Protein AF-A0AAV1DE60-F1 (afdb_monomer)

Structure (mmCIF, N/CA/C/O backbone):
data_AF-A0AAV1DE60-F1
#
_entry.id   AF-A0AAV1DE60-F1
#
loop_
_atom_site.group_PDB
_atom_site.id
_atom_site.type_symbol
_atom_site.label_atom_id
_atom_site.label_alt_id
_atom_site.label_comp_id
_atom_site.label_asym_id
_atom_site.label_entity_id
_atom_site.label_seq_id
_atom_site.pdbx_PDB_ins_code
_atom_site.Cartn_x
_atom_site.Cartn_y
_atom_site.Cartn_z
_atom_site.occupancy
_atom_site.B_iso_or_equiv
_atom_site.auth_seq_id
_atom_site.auth_comp_id
_atom_site.auth_asym_id
_atom_site.auth_atom_id
_atom_site.pdbx_PDB_model_num
ATOM 1 N N . MET A 1 1 ? 0.925 -12.910 12.256 1.00 42.69 1 MET A N 1
ATOM 2 C CA . MET A 1 1 ? 1.950 -12.350 11.363 1.00 42.69 1 MET A CA 1
ATOM 3 C C . MET A 1 1 ? 1.183 -11.595 10.326 1.00 42.69 1 MET A C 1
ATOM 5 O O . MET A 1 1 ? 0.439 -12.189 9.550 1.00 42.69 1 MET A O 1
ATOM 9 N N . ASP A 1 2 ? 1.239 -10.296 10.500 1.00 52.72 2 ASP A N 1
ATOM 10 C CA . ASP A 1 2 ? 0.285 -9.355 9.957 1.00 52.72 2 ASP A CA 1
ATOM 11 C C . ASP A 1 2 ? 0.888 -8.815 8.674 1.00 52.72 2 ASP A C 1
ATOM 13 O O . ASP A 1 2 ? 2.090 -8.580 8.635 1.00 52.72 2 ASP A O 1
ATOM 17 N N . LEU A 1 3 ? 0.116 -8.736 7.594 1.00 61.50 3 LEU A N 1
ATOM 18 C CA . LEU A 1 3 ? 0.675 -8.519 6.260 1.00 61.50 3 LEU A CA 1
ATOM 19 C C . LEU A 1 3 ? 0.051 -7.271 5.651 1.00 61.50 3 LEU A C 1
ATOM 21 O O . LEU A 1 3 ? -1.040 -7.299 5.088 1.00 61.50 3 LEU A O 1
ATOM 25 N N . PHE A 1 4 ? 0.773 -6.171 5.750 1.00 63.75 4 PHE A N 1
ATOM 26 C CA . PHE A 1 4 ? 0.460 -4.915 5.087 1.00 63.75 4 PHE A CA 1
ATOM 27 C C . PHE A 1 4 ? 0.925 -4.994 3.628 1.00 63.75 4 PHE A C 1
ATOM 29 O O . PHE A 1 4 ? 2.042 -5.451 3.397 1.00 63.75 4 PHE A O 1
ATOM 36 N N . SER A 1 5 ? 0.103 -4.602 2.645 1.00 64.31 5 SER A N 1
ATOM 37 C CA . SER A 1 5 ? 0.526 -4.581 1.231 1.00 64.31 5 SER A CA 1
ATOM 38 C C . SER A 1 5 ? 0.800 -3.147 0.779 1.00 64.31 5 SER A C 1
ATOM 40 O O . SER A 1 5 ? 0.046 -2.230 1.087 1.00 64.31 5 SER A O 1
ATOM 42 N N . PHE A 1 6 ? 1.893 -2.971 0.049 1.00 68.38 6 PHE A N 1
ATOM 43 C CA . PHE A 1 6 ? 2.500 -1.674 -0.254 1.00 68.38 6 PHE A CA 1
ATOM 44 C C . PHE A 1 6 ? 2.565 -1.453 -1.762 1.00 68.38 6 PHE A C 1
ATOM 46 O O . PHE A 1 6 ? 2.776 -2.431 -2.481 1.00 68.38 6 PHE A O 1
ATOM 53 N N . ALA A 1 7 ? 2.432 -0.206 -2.241 1.00 68.69 7 ALA A N 1
ATOM 54 C CA . ALA A 1 7 ? 2.676 0.155 -3.642 1.00 68.69 7 ALA A CA 1
ATOM 55 C C . ALA A 1 7 ? 3.600 1.334 -3.953 1.00 68.69 7 ALA A C 1
ATOM 57 O O . ALA A 1 7 ? 3.549 2.391 -3.333 1.00 68.69 7 ALA A O 1
ATOM 58 N N . CYS A 1 8 ? 4.334 1.199 -5.050 1.00 75.56 8 CYS A N 1
ATOM 59 C CA . CYS A 1 8 ? 4.910 2.357 -5.721 1.00 75.56 8 CYS A CA 1
ATOM 60 C C . CYS A 1 8 ? 3.849 3.120 -6.530 1.00 75.56 8 CYS A C 1
ATOM 62 O O . CYS A 1 8 ? 2.801 2.568 -6.885 1.00 75.56 8 CYS A O 1
ATOM 64 N N . CYS A 1 9 ? 4.142 4.387 -6.815 1.00 77.06 9 CYS A N 1
ATOM 65 C CA . CYS A 1 9 ? 3.328 5.222 -7.691 1.00 77.06 9 CYS A CA 1
ATOM 66 C C . CYS A 1 9 ? 3.822 5.076 -9.134 1.00 77.06 9 CYS A C 1
ATOM 68 O O . CYS A 1 9 ? 5.010 5.225 -9.402 1.00 77.06 9 CYS A O 1
ATOM 70 N N . ASP A 1 10 ? 2.941 4.753 -10.069 1.00 79.19 10 ASP A N 1
ATOM 71 C CA . ASP A 1 10 ? 3.207 4.863 -11.500 1.00 79.19 10 ASP A CA 1
ATOM 72 C C . ASP A 1 10 ? 2.701 6.234 -11.950 1.00 79.19 10 ASP A C 1
ATOM 74 O O . ASP A 1 10 ? 1.498 6.429 -12.111 1.00 79.19 10 ASP A O 1
ATOM 78 N N . ASN A 1 11 ? 3.620 7.194 -12.073 1.00 76.31 11 ASN A N 1
ATOM 79 C CA . ASN A 1 11 ? 3.277 8.585 -12.374 1.00 76.31 11 ASN A CA 1
ATOM 80 C C . ASN A 1 11 ? 2.708 8.756 -13.787 1.00 76.31 11 ASN A C 1
ATOM 82 O O . ASN A 1 11 ? 1.896 9.649 -13.996 1.00 76.31 11 ASN A O 1
ATOM 86 N N . ASP A 1 12 ? 3.094 7.901 -14.736 1.00 79.00 12 ASP A N 1
ATOM 87 C CA . ASP A 1 12 ? 2.608 7.981 -16.117 1.00 79.00 12 ASP A CA 1
ATOM 88 C C . ASP A 1 12 ? 1.153 7.523 -16.232 1.00 79.00 12 ASP A C 1
ATOM 90 O O . ASP A 1 12 ? 0.399 8.011 -17.074 1.00 79.00 12 ASP A O 1
ATOM 94 N N . LYS A 1 13 ? 0.760 6.556 -15.396 1.00 79.06 13 LYS A N 1
ATOM 95 C CA . LYS A 1 13 ? -0.596 5.989 -15.384 1.00 79.06 13 LYS A CA 1
ATOM 96 C C . LYS A 1 13 ? -1.469 6.515 -14.251 1.00 79.06 13 LYS A C 1
ATOM 98 O O . LYS A 1 13 ? -2.647 6.174 -14.215 1.00 79.06 13 LYS A O 1
ATOM 103 N N . GLU A 1 14 ? -0.900 7.302 -13.342 1.00 82.94 14 GLU A N 1
ATOM 104 C CA . GLU A 1 14 ? -1.538 7.770 -12.107 1.00 82.94 14 GLU A CA 1
ATOM 105 C C . GLU A 1 14 ? -2.107 6.604 -11.269 1.00 82.94 14 GLU A C 1
ATOM 107 O O . GLU A 1 14 ? -3.233 6.635 -10.773 1.00 82.94 14 GLU A O 1
ATOM 112 N N . GLU A 1 15 ? -1.326 5.527 -11.132 1.00 85.31 15 GLU A N 1
ATOM 113 C CA . GLU A 1 15 ? -1.754 4.271 -10.501 1.00 85.31 15 GLU A CA 1
ATOM 114 C C . GLU A 1 15 ? -0.863 3.861 -9.323 1.00 85.31 15 GLU A C 1
ATOM 116 O O . GLU A 1 15 ? 0.356 4.006 -9.359 1.00 85.31 15 GLU A O 1
ATOM 121 N N . PHE A 1 16 ? -1.449 3.219 -8.307 1.00 83.12 16 PHE A N 1
ATOM 122 C CA . PHE A 1 16 ? -0.689 2.594 -7.218 1.00 83.12 16 PHE A CA 1
ATOM 123 C C . PHE A 1 16 ? -0.510 1.095 -7.470 1.00 83.12 16 PHE A C 1
ATOM 125 O O . PHE A 1 16 ? -1.478 0.331 -7.470 1.00 83.12 16 PHE A O 1
ATOM 132 N N . GLN A 1 17 ? 0.736 0.652 -7.655 1.00 82.19 17 GLN A N 1
ATOM 133 C CA . GLN A 1 17 ? 1.100 -0.728 -7.997 1.00 82.19 17 GLN A CA 1
ATOM 134 C C . GLN A 1 17 ? 1.740 -1.506 -6.844 1.00 82.19 17 GLN A C 1
ATOM 136 O O . GLN A 1 17 ? 2.822 -1.165 -6.369 1.00 82.19 17 GLN A O 1
ATOM 141 N N . THR A 1 18 ? 1.108 -2.603 -6.420 1.00 81.00 18 THR A N 1
ATOM 142 C CA . THR A 1 18 ? 1.627 -3.454 -5.335 1.00 81.00 18 THR A CA 1
ATOM 143 C C . THR A 1 18 ? 3.042 -3.993 -5.592 1.00 81.00 18 THR A C 1
ATOM 145 O O . THR A 1 18 ? 3.306 -4.552 -6.660 1.00 81.00 18 THR A O 1
ATOM 148 N N . ILE A 1 19 ? 3.922 -3.907 -4.585 1.00 78.44 19 ILE A N 1
ATOM 149 C CA . ILE A 1 19 ? 5.340 -4.309 -4.666 1.00 78.44 19 ILE A CA 1
ATOM 150 C C . ILE A 1 19 ? 5.785 -5.334 -3.613 1.00 78.44 19 ILE A C 1
ATOM 152 O O . ILE A 1 19 ? 6.531 -6.261 -3.932 1.00 78.44 19 ILE A O 1
ATOM 156 N N . CYS A 1 20 ? 5.376 -5.181 -2.354 1.00 77.88 20 CYS A N 1
ATOM 157 C CA . CYS A 1 20 ? 5.750 -6.113 -1.293 1.00 77.88 20 CYS A CA 1
ATOM 158 C C . CYS A 1 20 ? 4.714 -6.147 -0.173 1.00 77.88 20 CYS A C 1
ATOM 160 O O . CYS A 1 20 ? 3.834 -5.285 -0.076 1.00 77.88 20 CYS A O 1
ATOM 162 N N . LYS A 1 21 ? 4.834 -7.178 0.667 1.00 77.25 21 LYS A N 1
ATOM 163 C CA . LYS A 1 21 ? 4.119 -7.289 1.935 1.00 77.25 21 LYS A CA 1
ATOM 164 C C . LYS A 1 21 ? 5.088 -7.054 3.092 1.00 77.25 21 LYS A C 1
ATOM 166 O O . LYS A 1 21 ? 6.196 -7.582 3.060 1.00 77.25 21 LYS A O 1
ATOM 171 N N . ILE A 1 22 ? 4.666 -6.306 4.108 1.00 75.94 22 ILE A N 1
ATOM 172 C CA . ILE A 1 22 ? 5.446 -6.069 5.333 1.00 75.94 22 ILE A CA 1
ATOM 173 C C . ILE A 1 22 ? 4.686 -6.646 6.508 1.00 75.94 22 ILE A C 1
ATOM 175 O O . ILE A 1 22 ? 3.497 -6.386 6.670 1.00 75.94 22 ILE A O 1
ATOM 179 N N . GLY A 1 23 ? 5.395 -7.403 7.334 1.00 73.81 23 GLY A N 1
ATOM 180 C CA . GLY A 1 23 ? 4.899 -7.866 8.628 1.00 73.81 23 GLY A CA 1
ATOM 181 C C . GLY A 1 23 ? 5.923 -7.743 9.744 1.00 73.81 23 GLY A C 1
ATOM 182 O O . GLY A 1 23 ? 5.785 -8.389 10.778 1.00 73.81 23 GLY A O 1
ATOM 183 N N . THR A 1 24 ? 6.978 -6.964 9.515 1.00 76.38 24 THR A N 1
ATOM 184 C CA . THR A 1 24 ? 8.123 -6.796 10.411 1.00 76.38 24 THR A CA 1
ATOM 185 C C . THR A 1 24 ? 8.542 -5.325 10.457 1.00 76.38 24 THR A C 1
ATOM 187 O O . THR A 1 24 ? 8.230 -4.544 9.556 1.00 76.38 24 THR A O 1
ATOM 190 N N . GLY A 1 25 ? 9.251 -4.935 11.518 1.00 79.75 25 GLY A N 1
ATOM 191 C CA . GLY A 1 25 ? 9.697 -3.550 11.726 1.00 79.75 25 GLY A CA 1
ATOM 192 C C . GLY A 1 25 ? 8.720 -2.676 12.516 1.00 79.75 25 GLY A C 1
ATOM 193 O O . GLY A 1 25 ? 9.016 -1.514 12.760 1.00 79.75 25 GLY A O 1
ATOM 194 N N . PHE A 1 26 ? 7.589 -3.225 12.965 1.00 82.38 26 PHE A N 1
ATOM 195 C CA . PHE A 1 26 ? 6.642 -2.507 13.816 1.00 82.38 26 PHE A CA 1
ATOM 196 C C . PHE A 1 26 ? 6.844 -2.850 15.294 1.00 82.38 26 PHE A C 1
ATOM 198 O O . PHE A 1 26 ? 6.976 -4.020 15.652 1.00 82.38 26 PHE A O 1
ATOM 205 N N . THR A 1 27 ? 6.830 -1.832 16.151 1.00 83.81 27 THR A N 1
ATOM 206 C CA . THR A 1 27 ? 6.699 -1.998 17.605 1.00 83.81 27 THR A CA 1
ATOM 207 C C . THR A 1 27 ? 5.221 -1.957 17.995 1.00 83.81 27 THR A C 1
ATOM 209 O O . THR A 1 27 ? 4.414 -1.376 17.273 1.00 83.81 27 THR A O 1
ATOM 212 N N . ASP A 1 28 ? 4.849 -2.511 19.152 1.00 80.94 28 ASP A N 1
ATOM 213 C CA . ASP A 1 28 ? 3.451 -2.493 19.622 1.00 80.94 28 ASP A CA 1
ATOM 214 C C . ASP A 1 28 ? 2.870 -1.071 19.731 1.00 80.94 28 ASP A C 1
ATOM 216 O O . ASP A 1 28 ? 1.683 -0.855 19.483 1.00 80.94 28 ASP A O 1
ATOM 220 N N . VAL A 1 29 ? 3.714 -0.090 20.073 1.00 85.12 29 VAL A N 1
ATOM 221 C CA . VAL A 1 29 ? 3.331 1.328 20.146 1.00 85.12 29 VAL A CA 1
ATOM 222 C C . VAL A 1 29 ? 2.986 1.857 18.756 1.00 85.12 29 VAL A C 1
ATOM 224 O O . VAL A 1 29 ? 1.878 2.349 18.554 1.00 85.12 29 VAL A O 1
ATOM 227 N N . VAL A 1 30 ? 3.885 1.663 17.788 1.00 83.50 30 VAL A N 1
ATOM 228 C CA . VAL A 1 30 ? 3.677 2.080 16.394 1.00 83.50 30 VAL A CA 1
ATOM 229 C C . VAL A 1 30 ? 2.449 1.390 15.805 1.00 83.50 30 VAL A C 1
ATOM 231 O O . VAL A 1 30 ? 1.623 2.032 15.170 1.00 83.50 30 VAL A O 1
ATOM 234 N N . LEU A 1 31 ? 2.271 0.092 16.055 1.00 80.56 31 LEU A N 1
ATOM 235 C CA . LEU A 1 31 ? 1.095 -0.644 15.593 1.00 80.56 31 LEU A CA 1
ATOM 236 C C . LEU A 1 31 ? -0.214 -0.028 16.084 1.00 80.56 31 LEU A C 1
ATOM 238 O O . LEU A 1 31 ? -1.179 0.065 15.324 1.00 80.56 31 LEU A O 1
ATOM 242 N N . LYS A 1 32 ? -0.249 0.408 17.344 1.00 80.56 32 LYS A N 1
ATOM 243 C CA . LYS A 1 32 ? -1.419 1.060 17.929 1.00 80.56 32 LYS A CA 1
ATOM 244 C C . LYS A 1 32 ? -1.678 2.435 17.311 1.00 80.56 32 LYS A C 1
ATOM 246 O O . LYS A 1 32 ? -2.834 2.769 17.064 1.00 80.56 32 LYS A O 1
ATOM 251 N N . GLU A 1 33 ? -0.634 3.216 17.054 1.00 84.62 33 GLU A N 1
ATOM 252 C CA . GLU A 1 33 ? -0.738 4.528 16.400 1.00 84.62 33 GLU A CA 1
ATOM 253 C C . GLU A 1 33 ? -1.245 4.398 14.961 1.00 84.62 33 GLU A C 1
ATOM 255 O O . GLU A 1 33 ? -2.244 5.022 14.603 1.00 84.62 33 GLU A O 1
ATOM 260 N N . LEU A 1 34 ? -0.638 3.501 14.178 1.00 81.31 34 LEU A N 1
ATOM 261 C CA . LEU A 1 34 ? -1.060 3.199 12.809 1.00 81.31 34 LEU A CA 1
ATOM 262 C C . LEU A 1 34 ? -2.510 2.715 12.771 1.00 81.31 34 LEU A C 1
ATOM 264 O O . LEU A 1 34 ? -3.297 3.173 11.951 1.00 81.31 34 LEU A O 1
ATOM 268 N N . TYR A 1 35 ? -2.903 1.838 13.697 1.00 78.88 35 TYR A N 1
ATOM 269 C CA . TYR A 1 35 ? -4.293 1.404 13.825 1.00 78.88 35 TYR A CA 1
ATOM 270 C C . TYR A 1 35 ? -5.251 2.585 14.052 1.00 78.88 35 TYR A C 1
ATOM 272 O O . TYR A 1 35 ? -6.303 2.671 13.417 1.00 78.88 35 TYR A O 1
ATOM 280 N N . LEU A 1 36 ? -4.902 3.504 14.958 1.00 82.94 36 LEU A N 1
ATOM 281 C CA . LEU A 1 36 ? -5.736 4.664 15.272 1.00 82.94 36 LEU A CA 1
ATOM 282 C C . LEU A 1 36 ? -5.843 5.649 14.107 1.00 82.94 36 LEU A C 1
ATOM 284 O O . LEU A 1 36 ? -6.910 6.246 13.951 1.00 82.94 36 LEU A O 1
ATOM 288 N N . SER A 1 37 ? -4.780 5.796 13.317 1.00 83.12 37 SER A N 1
ATOM 289 C CA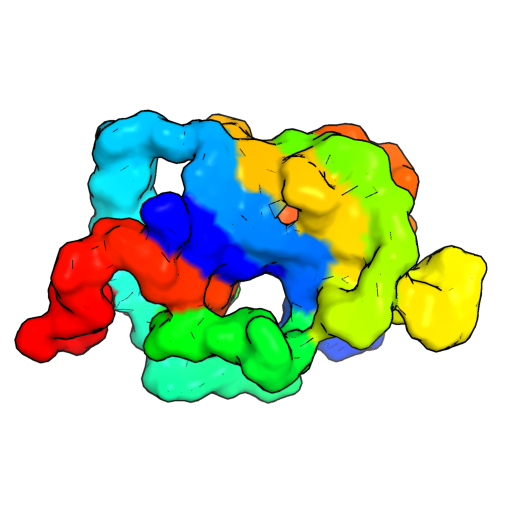 . SER A 1 37 ? -4.772 6.643 12.125 1.00 83.12 37 SER A CA 1
ATOM 290 C C . SER A 1 37 ? -5.592 6.020 10.991 1.00 83.12 37 SER A C 1
ATOM 292 O O . SER A 1 37 ? -6.521 6.633 10.465 1.00 83.12 37 SER A O 1
ATOM 294 N N . LEU A 1 38 ? -5.346 4.742 10.693 1.00 80.62 38 LEU A N 1
ATOM 295 C CA . LEU A 1 38 ? -5.922 4.050 9.542 1.00 80.62 38 LEU A CA 1
ATOM 296 C C . LEU A 1 38 ? -7.403 3.696 9.699 1.00 80.62 38 LEU A C 1
ATOM 298 O O . LEU A 1 38 ? -8.116 3.625 8.700 1.00 80.62 38 LEU A O 1
ATOM 302 N N . LYS A 1 39 ? -7.909 3.485 10.924 1.00 82.50 39 LYS A N 1
ATOM 303 C CA . LYS A 1 39 ? -9.322 3.100 11.138 1.00 82.50 39 LYS A CA 1
ATOM 304 C C . LYS A 1 39 ? -10.324 4.091 10.526 1.00 82.50 39 LYS A C 1
ATOM 306 O O . LYS A 1 39 ? -11.413 3.689 10.138 1.00 82.50 39 LYS A O 1
ATOM 311 N N . SER A 1 40 ? -9.977 5.380 10.451 1.00 84.00 40 SER A N 1
ATOM 312 C CA . SER A 1 40 ? -10.844 6.422 9.878 1.00 84.00 40 SER A CA 1
ATOM 313 C C . SER A 1 40 ? -10.745 6.515 8.354 1.00 84.00 40 SER A C 1
ATOM 315 O O . SER A 1 40 ? -11.589 7.152 7.733 1.00 84.00 40 SER A O 1
ATOM 317 N N . GLN A 1 41 ? -9.743 5.864 7.760 1.00 85.12 41 GLN A N 1
ATOM 318 C CA . GLN A 1 41 ? -9.453 5.884 6.327 1.00 85.12 41 GLN A CA 1
ATOM 319 C C . GLN A 1 41 ? -9.994 4.650 5.600 1.00 85.12 41 GLN A C 1
ATOM 321 O O . GLN A 1 41 ? -9.741 4.482 4.412 1.00 85.12 41 GLN A O 1
ATOM 326 N N . VAL A 1 42 ? -10.710 3.760 6.293 1.00 85.25 42 VAL A N 1
ATOM 327 C CA . VAL A 1 42 ? -11.237 2.525 5.707 1.00 85.25 42 VAL A CA 1
ATOM 328 C C . VAL A 1 42 ? -12.270 2.836 4.625 1.00 85.25 42 VAL A C 1
ATOM 330 O O . VAL A 1 42 ? -13.243 3.552 4.862 1.00 85.25 42 VAL A O 1
ATOM 333 N N . ILE A 1 43 ? -12.104 2.216 3.458 1.00 86.62 43 ILE A N 1
ATOM 334 C CA . ILE A 1 43 ? -13.045 2.300 2.338 1.00 86.62 43 ILE A CA 1
ATOM 335 C C . ILE A 1 43 ? -13.658 0.927 2.030 1.00 86.62 43 ILE A C 1
ATOM 337 O O . ILE A 1 43 ? -13.017 -0.111 2.218 1.00 86.62 43 ILE A O 1
ATOM 341 N N . PRO A 1 44 ? -14.914 0.879 1.549 1.00 84.12 44 PRO A N 1
ATOM 342 C CA . PRO A 1 44 ? -15.613 -0.385 1.321 1.00 84.12 44 PRO A CA 1
ATOM 343 C C . PRO A 1 44 ? -15.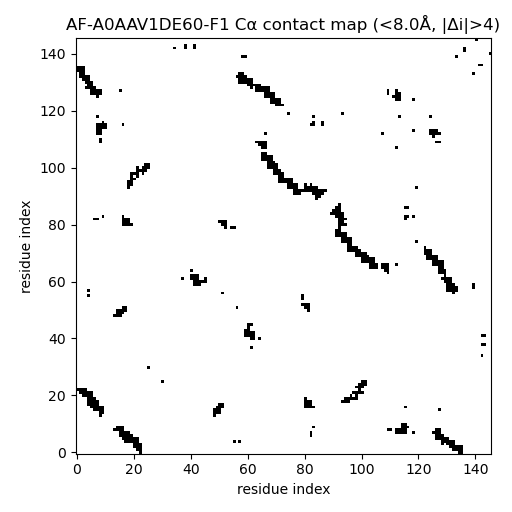108 -1.146 0.089 1.00 84.12 44 PRO A C 1
ATOM 345 O O . PRO A 1 44 ? -15.292 -2.361 0.003 1.00 84.12 44 PRO A O 1
ATOM 348 N N . GLN A 1 45 ? -14.513 -0.446 -0.879 1.00 86.25 45 GLN A N 1
ATOM 349 C CA . GLN A 1 45 ? -14.068 -1.005 -2.154 1.00 86.25 45 GLN A CA 1
ATOM 350 C C . GLN A 1 45 ? -12.759 -0.347 -2.607 1.00 86.25 45 GLN A C 1
ATOM 352 O O . GLN A 1 45 ? -12.540 0.824 -2.291 1.00 86.25 45 GLN A O 1
ATOM 357 N N . PRO A 1 46 ? -11.907 -1.068 -3.360 1.00 87.06 46 PRO A N 1
ATOM 358 C CA . PRO A 1 46 ? -10.704 -0.491 -3.945 1.00 87.06 46 PRO A CA 1
ATOM 359 C C . PRO A 1 46 ? -11.032 0.676 -4.871 1.00 87.06 46 PRO A C 1
ATOM 361 O O . PRO A 1 46 ? -12.021 0.645 -5.606 1.00 87.06 46 PRO A O 1
ATOM 364 N N . LYS A 1 47 ? -10.141 1.664 -4.909 1.00 87.88 47 LYS A N 1
ATOM 365 C CA . LYS A 1 47 ? -10.172 2.708 -5.931 1.00 87.88 47 LYS A CA 1
ATOM 366 C C . LYS A 1 47 ? -9.788 2.135 -7.294 1.00 87.88 47 LYS A C 1
ATOM 368 O O . LYS A 1 47 ? -9.005 1.191 -7.389 1.00 87.88 47 LYS A O 1
ATOM 373 N N . SER A 1 48 ? -10.309 2.736 -8.361 1.00 88.75 48 SER A N 1
ATOM 374 C CA . SER A 1 48 ? -10.069 2.297 -9.744 1.00 88.75 48 SER A CA 1
ATOM 375 C C . SER A 1 48 ? -8.603 2.385 -10.172 1.00 88.75 48 SER A C 1
ATOM 377 O O . SER A 1 48 ? -8.201 1.660 -11.077 1.00 88.75 48 SER A O 1
ATOM 379 N N . TYR A 1 49 ? -7.807 3.235 -9.524 1.00 86.19 49 TYR A N 1
ATOM 380 C CA . TYR A 1 49 ? -6.374 3.422 -9.769 1.00 86.19 49 TYR A CA 1
ATOM 381 C C . TYR A 1 49 ? -5.481 2.520 -8.896 1.00 86.19 49 TYR A C 1
ATOM 383 O O . TYR A 1 49 ? -4.257 2.631 -8.914 1.00 86.19 49 TYR A O 1
ATOM 391 N N . TYR A 1 50 ? -6.063 1.583 -8.140 1.00 85.81 50 TYR A N 1
ATOM 392 C CA . TYR A 1 50 ? -5.303 0.542 -7.449 1.00 85.81 50 TYR A CA 1
ATOM 393 C C . TYR A 1 50 ? -5.006 -0.624 -8.388 1.00 85.81 50 TYR A C 1
ATOM 395 O O . TYR A 1 50 ? -5.889 -1.161 -9.062 1.00 85.81 50 TYR A O 1
ATOM 403 N N . ARG A 1 51 ? -3.743 -1.048 -8.424 1.00 85.31 51 ARG A N 1
ATOM 404 C CA . ARG A 1 51 ? -3.268 -2.180 -9.220 1.00 85.31 51 ARG A CA 1
ATOM 405 C C . ARG A 1 51 ? -2.720 -3.247 -8.294 1.00 85.31 51 ARG A C 1
ATOM 407 O O . ARG A 1 51 ? -1.583 -3.171 -7.827 1.00 85.31 51 ARG A O 1
ATOM 414 N N . TYR A 1 52 ? -3.523 -4.277 -8.078 1.00 81.19 52 TYR A N 1
ATOM 415 C CA . TYR A 1 52 ? -3.200 -5.433 -7.251 1.00 81.19 52 TYR A CA 1
ATOM 416 C C . TYR A 1 52 ? -3.540 -6.725 -8.003 1.00 81.19 52 TYR A C 1
ATOM 418 O O . TYR A 1 52 ? -4.352 -6.729 -8.925 1.00 81.19 52 TYR A O 1
ATOM 426 N N . SER A 1 53 ? -2.904 -7.830 -7.620 1.00 78.69 53 SER A N 1
ATOM 427 C CA . SER A 1 53 ? -3.301 -9.163 -8.085 1.00 78.69 53 SER A CA 1
ATOM 428 C C . SER A 1 53 ? -4.412 -9.712 -7.195 1.00 78.69 53 SER A C 1
ATOM 430 O O . SER A 1 53 ? -4.336 -9.553 -5.979 1.00 78.69 53 SER A O 1
ATOM 432 N N . GLU A 1 54 ? -5.384 -10.434 -7.760 1.00 78.50 54 GLU A N 1
ATOM 433 C CA . GLU A 1 54 ? -6.420 -11.136 -6.980 1.00 78.50 54 GLU A CA 1
ATOM 434 C C . GLU A 1 54 ? -5.821 -12.069 -5.910 1.00 78.50 54 GLU A C 1
ATOM 436 O O . GLU A 1 54 ? -6.356 -12.183 -4.811 1.00 78.50 54 GLU A O 1
ATOM 441 N N . ASN A 1 55 ? -4.641 -12.648 -6.164 1.00 75.12 55 ASN A N 1
ATOM 442 C CA . ASN A 1 55 ? -3.910 -13.473 -5.189 1.00 75.12 55 ASN A CA 1
ATOM 443 C C . ASN A 1 55 ? -3.365 -12.675 -3.985 1.00 75.12 55 ASN A C 1
ATOM 445 O O . ASN A 1 55 ? -2.922 -13.252 -2.991 1.00 75.12 55 ASN A O 1
ATOM 449 N N . LEU A 1 56 ? -3.337 -11.346 -4.085 1.00 72.50 56 LEU A N 1
ATOM 450 C CA . LEU A 1 56 ? -2.878 -10.408 -3.060 1.00 72.50 56 LEU A CA 1
ATOM 451 C C . LEU A 1 56 ? -4.009 -9.501 -2.561 1.00 72.50 56 LEU A C 1
ATOM 453 O O . LEU A 1 56 ? -3.729 -8.515 -1.881 1.00 72.50 56 LEU A O 1
ATOM 457 N N . LYS A 1 57 ? -5.264 -9.823 -2.888 1.00 78.81 57 LYS A N 1
ATOM 458 C CA . LYS A 1 57 ? -6.430 -9.043 -2.484 1.00 78.81 57 LYS A CA 1
ATOM 459 C C . LYS A 1 57 ? -6.496 -8.919 -0.952 1.00 78.81 57 LYS A C 1
ATOM 461 O O . LYS A 1 57 ? -6.548 -9.948 -0.277 1.00 78.81 57 LYS A O 1
ATOM 466 N N . PRO A 1 58 ? -6.475 -7.698 -0.394 1.00 77.75 58 PRO A N 1
ATOM 467 C CA . PRO A 1 58 ? -6.627 -7.489 1.039 1.00 77.75 58 PRO A CA 1
ATOM 468 C C . PRO A 1 58 ? -8.080 -7.653 1.491 1.00 77.75 58 PRO A C 1
ATOM 470 O O . PRO A 1 58 ? -9.028 -7.572 0.706 1.00 77.75 58 PRO A O 1
ATOM 473 N N . ASP A 1 59 ? -8.250 -7.796 2.801 1.00 77.44 59 ASP A N 1
ATOM 474 C CA . ASP A 1 59 ? -9.558 -7.879 3.450 1.00 77.44 59 ASP A CA 1
ATOM 475 C C . ASP A 1 59 ? -10.173 -6.511 3.740 1.00 77.44 59 ASP A C 1
ATOM 477 O O . ASP A 1 59 ? -11.396 -6.413 3.912 1.00 77.44 59 ASP A O 1
ATOM 481 N N . VAL A 1 60 ? -9.319 -5.489 3.849 1.00 81.44 60 VAL A N 1
ATOM 482 C CA . VAL A 1 60 ? -9.658 -4.100 4.164 1.00 81.44 60 VAL A CA 1
ATOM 483 C C . VAL A 1 60 ? -8.871 -3.171 3.241 1.00 81.44 60 VAL A C 1
ATOM 485 O O . VAL A 1 60 ? -7.668 -3.355 3.027 1.00 81.44 60 VAL A O 1
ATOM 488 N N . TRP A 1 61 ? -9.570 -2.173 2.711 1.00 84.19 61 TRP A N 1
ATOM 489 C CA . TRP A 1 61 ? -9.035 -1.132 1.839 1.00 84.19 61 TRP A CA 1
ATOM 490 C C . TRP A 1 61 ? -8.991 0.187 2.601 1.00 84.19 61 TRP A C 1
ATOM 492 O O . TRP A 1 61 ? -9.856 0.428 3.443 1.00 84.19 61 TRP A O 1
ATOM 502 N N . PHE A 1 62 ? -8.026 1.043 2.280 1.00 85.31 62 PHE A N 1
ATOM 503 C CA . PHE A 1 62 ? -7.907 2.379 2.864 1.00 85.31 62 PHE A CA 1
ATOM 504 C C . PHE A 1 62 ? -7.804 3.417 1.759 1.00 85.31 62 PHE A C 1
ATOM 506 O O . PHE A 1 62 ? -7.350 3.092 0.663 1.00 85.31 62 PHE A O 1
ATOM 513 N N . GLU A 1 63 ? -8.195 4.654 2.052 1.00 86.50 63 GLU A N 1
ATOM 514 C CA . GLU A 1 63 ? -7.756 5.793 1.253 1.00 86.50 63 GLU A CA 1
ATOM 515 C C . GLU A 1 63 ? -6.220 5.871 1.261 1.00 86.50 63 GLU A C 1
ATOM 517 O O . GLU A 1 63 ? -5.588 5.575 2.282 1.00 86.50 63 GLU A O 1
ATOM 522 N N . PRO A 1 64 ? -5.591 6.270 0.143 1.00 84.50 64 PRO A N 1
ATOM 523 C CA . PRO A 1 64 ? -4.155 6.451 0.098 1.00 84.50 64 PRO A CA 1
ATOM 524 C C . PRO A 1 64 ? -3.854 7.794 0.764 1.00 84.50 64 PRO A C 1
ATOM 526 O O . PRO A 1 64 ? -3.873 8.816 0.095 1.00 84.50 64 PRO A O 1
ATOM 529 N N . THR A 1 65 ? -3.654 7.823 2.080 1.00 84.06 65 THR A N 1
ATOM 530 C CA . THR A 1 65 ? -3.400 9.078 2.817 1.00 84.06 65 THR A CA 1
ATOM 531 C C . THR A 1 65 ? -2.013 9.155 3.426 1.00 84.06 65 THR A C 1
ATOM 533 O O . THR A 1 65 ? -1.535 10.247 3.715 1.00 84.06 65 THR A O 1
ATOM 536 N N . GLU A 1 66 ? -1.359 8.013 3.622 1.00 84.88 66 GLU A N 1
ATOM 537 C CA . GLU A 1 66 ? -0.073 7.930 4.305 1.00 84.88 66 GLU A CA 1
ATOM 538 C C . GLU A 1 66 ? 1.015 7.352 3.401 1.00 84.88 66 GLU A C 1
ATOM 540 O O . GLU A 1 66 ? 0.802 6.382 2.665 1.00 84.88 66 GLU A O 1
ATOM 545 N N . VAL A 1 67 ? 2.216 7.922 3.522 1.00 87.75 67 VAL A N 1
ATOM 546 C CA . VAL A 1 67 ? 3.442 7.404 2.913 1.00 87.75 67 VAL A CA 1
ATOM 547 C C . VAL A 1 67 ? 4.335 6.839 3.998 1.00 87.75 67 VAL A C 1
ATOM 549 O O . VAL A 1 67 ? 4.670 7.516 4.971 1.00 87.75 67 VAL A O 1
ATOM 552 N N . TRP A 1 68 ? 4.743 5.587 3.839 1.00 88.06 68 TRP A N 1
ATOM 553 C CA . TRP A 1 68 ? 5.637 4.917 4.773 1.00 88.06 68 TRP A CA 1
ATOM 554 C C . TRP A 1 68 ? 7.015 4.753 4.147 1.00 88.06 68 TRP A C 1
ATOM 556 O O . TRP A 1 6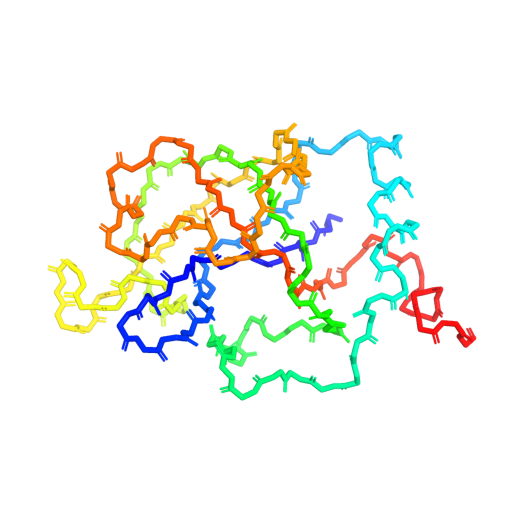8 ? 7.157 4.403 2.975 1.00 88.06 68 TRP A O 1
ATOM 566 N N . GLU A 1 69 ? 8.046 5.006 4.944 1.00 87.56 69 GLU A N 1
ATOM 567 C CA . GLU A 1 69 ? 9.418 4.664 4.604 1.00 87.56 69 GLU A CA 1
ATOM 568 C C . GLU A 1 69 ? 9.671 3.212 5.003 1.00 87.56 69 GLU A C 1
ATOM 570 O O . GLU A 1 69 ? 9.465 2.817 6.156 1.00 87.56 69 GLU A O 1
ATOM 575 N N . VAL A 1 70 ? 10.118 2.414 4.038 1.00 85.62 70 VAL A N 1
ATOM 576 C CA . VAL A 1 70 ? 10.380 0.991 4.230 1.00 85.62 70 VAL A CA 1
ATOM 577 C C . VAL A 1 70 ? 11.761 0.643 3.699 1.00 85.62 70 VAL A C 1
ATOM 579 O O . VAL A 1 70 ? 12.211 1.154 2.671 1.00 85.62 70 VAL A O 1
ATOM 582 N N . LYS A 1 71 ? 12.439 -0.262 4.397 1.00 85.00 71 LYS A N 1
ATOM 583 C CA . LYS A 1 71 ? 13.684 -0.853 3.917 1.00 85.00 71 LYS A CA 1
ATOM 584 C C . LYS A 1 71 ? 13.348 -2.089 3.103 1.00 85.00 71 LYS A C 1
ATOM 586 O O . LYS A 1 71 ? 12.694 -2.984 3.633 1.00 85.00 71 LYS A O 1
ATOM 591 N N . ALA A 1 72 ? 13.800 -2.140 1.858 1.00 79.06 72 ALA A N 1
ATOM 592 C CA . ALA A 1 72 ? 13.624 -3.292 0.986 1.00 79.06 72 ALA A CA 1
ATOM 593 C C . ALA A 1 72 ? 14.961 -4.015 0.793 1.00 79.06 72 ALA A C 1
ATOM 595 O O . ALA A 1 72 ? 16.010 -3.383 0.672 1.00 79.06 72 ALA A O 1
ATOM 596 N N . SER A 1 73 ? 14.926 -5.344 0.775 1.00 77.81 73 SER A N 1
ATOM 597 C CA . SER A 1 73 ? 16.012 -6.149 0.218 1.00 77.81 73 SER A CA 1
ATOM 598 C C . SER A 1 73 ? 16.012 -6.062 -1.308 1.00 77.81 73 SER A C 1
ATOM 600 O O . SER A 1 73 ? 15.070 -5.525 -1.902 1.00 77.81 73 SER A O 1
ATOM 602 N N . ASP A 1 74 ? 17.016 -6.680 -1.933 1.00 76.81 74 ASP A N 1
ATOM 603 C CA . ASP A 1 74 ? 17.143 -6.769 -3.387 1.00 76.81 74 ASP A CA 1
ATOM 604 C C . ASP A 1 74 ? 15.830 -7.167 -4.076 1.00 76.81 74 ASP A C 1
ATOM 606 O O . ASP A 1 74 ? 15.071 -8.033 -3.615 1.00 76.81 74 ASP A O 1
ATOM 610 N N . LEU A 1 75 ? 15.562 -6.503 -5.199 1.00 75.56 75 LEU A N 1
ATOM 611 C CA . LEU A 1 75 ? 14.329 -6.656 -5.955 1.00 75.56 75 LEU A CA 1
ATOM 612 C C . LEU A 1 75 ? 14.443 -7.786 -6.971 1.00 75.56 75 LEU A C 1
ATOM 614 O O . LEU A 1 75 ? 15.270 -7.770 -7.886 1.00 75.56 75 LEU A O 1
ATOM 618 N N . THR A 1 76 ? 13.529 -8.742 -6.866 1.00 75.75 76 THR A N 1
ATOM 619 C CA . THR A 1 76 ? 13.455 -9.906 -7.750 1.00 75.75 76 THR A CA 1
ATOM 620 C C . THR A 1 76 ? 12.274 -9.791 -8.707 1.00 75.75 76 THR A C 1
ATOM 622 O O . THR A 1 76 ? 11.335 -9.021 -8.494 1.00 75.75 76 THR A O 1
ATOM 625 N N . CYS A 1 77 ? 12.312 -10.542 -9.809 1.00 79.19 77 CYS A N 1
ATOM 626 C CA . CYS A 1 77 ? 11.179 -10.603 -10.729 1.00 79.19 77 CYS A CA 1
ATOM 627 C C . CYS A 1 77 ? 10.029 -11.408 -10.105 1.00 79.19 77 CYS A C 1
ATOM 629 O O . CYS A 1 77 ? 10.252 -12.459 -9.505 1.00 79.19 77 CYS A O 1
ATOM 631 N N . SER A 1 78 ? 8.792 -10.943 -10.274 1.00 71.38 78 SER A N 1
ATOM 632 C CA . SER A 1 78 ? 7.591 -11.609 -9.774 1.00 71.38 78 SER A CA 1
ATOM 633 C C . SER A 1 78 ? 6.521 -11.764 -10.852 1.00 71.38 78 SER A C 1
ATOM 635 O O . SER A 1 78 ? 6.272 -10.815 -11.589 1.00 71.38 78 SER A O 1
ATOM 637 N N . PRO A 1 79 ? 5.814 -12.907 -10.905 1.00 68.94 79 PRO A N 1
ATOM 638 C CA . PRO A 1 79 ? 4.608 -13.049 -11.719 1.00 68.94 79 PRO A CA 1
ATOM 639 C C . PRO A 1 79 ? 3.340 -12.518 -11.022 1.00 68.94 79 PRO A C 1
ATOM 641 O O . PRO A 1 79 ? 2.282 -12.451 -11.649 1.00 68.94 79 PRO A O 1
ATOM 644 N N . VAL A 1 80 ? 3.416 -12.169 -9.731 1.00 67.88 80 VAL A N 1
ATOM 645 C CA . VAL A 1 80 ? 2.244 -11.851 -8.894 1.00 67.88 80 VAL A CA 1
ATOM 646 C C . VAL A 1 80 ? 2.111 -10.353 -8.629 1.00 67.88 80 VAL A C 1
ATOM 648 O O . VAL A 1 80 ? 1.012 -9.821 -8.729 1.00 67.88 80 VAL A O 1
ATOM 651 N N . TYR A 1 81 ? 3.206 -9.665 -8.309 1.00 72.94 81 TYR A N 1
A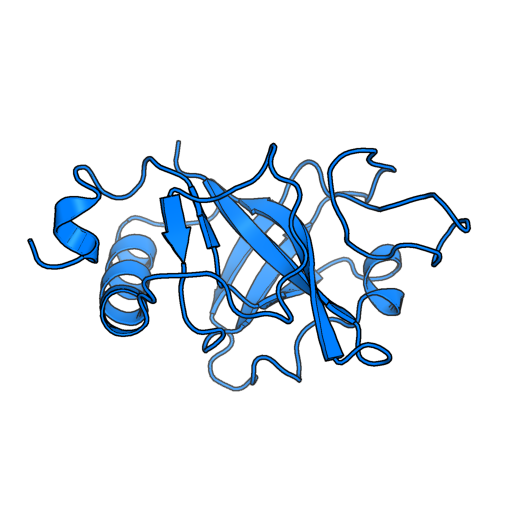TOM 652 C CA . TYR A 1 81 ? 3.179 -8.220 -8.054 1.00 72.94 81 TYR A CA 1
ATOM 653 C C . TYR A 1 81 ? 3.016 -7.425 -9.351 1.00 72.94 81 TYR A C 1
ATOM 655 O O . TYR A 1 81 ? 3.248 -7.959 -10.435 1.00 72.94 81 TYR A O 1
ATOM 663 N N . SER A 1 82 ? 2.561 -6.178 -9.241 1.00 66.12 82 SER A N 1
ATOM 664 C CA . SER A 1 82 ? 2.245 -5.278 -10.365 1.00 66.12 82 SER A CA 1
ATOM 665 C C . SER A 1 82 ? 3.251 -4.136 -10.525 1.00 66.12 82 SER A C 1
ATOM 667 O O . SER A 1 82 ? 3.244 -3.465 -11.554 1.00 66.12 82 SER A O 1
ATOM 669 N N . ALA A 1 83 ? 4.122 -3.935 -9.536 1.00 72.75 83 ALA A N 1
ATOM 670 C CA . ALA A 1 83 ? 5.104 -2.862 -9.523 1.00 72.75 83 ALA A CA 1
ATOM 671 C C . ALA A 1 83 ? 6.141 -2.965 -10.646 1.00 72.75 83 ALA A C 1
ATOM 673 O O . ALA A 1 83 ? 6.651 -4.051 -10.955 1.00 72.75 83 ALA A O 1
ATOM 674 N N . ALA A 1 84 ? 6.494 -1.794 -11.186 1.00 68.62 84 ALA A N 1
ATOM 675 C CA . ALA A 1 84 ? 7.561 -1.613 -12.169 1.00 68.62 84 ALA A CA 1
ATOM 676 C C . ALA A 1 84 ? 7.370 -2.479 -13.429 1.00 68.62 84 ALA A C 1
ATOM 678 O O . ALA A 1 84 ? 8.339 -2.969 -14.017 1.00 68.62 84 ALA A O 1
ATOM 679 N N . THR A 1 85 ? 6.109 -2.696 -13.830 1.00 67.94 85 THR A N 1
ATOM 680 C CA . THR A 1 85 ? 5.781 -3.420 -15.065 1.00 67.94 85 THR A CA 1
ATOM 681 C C . THR A 1 85 ? 6.428 -2.706 -16.249 1.00 67.94 85 THR A C 1
ATOM 683 O O . THR A 1 85 ? 6.175 -1.524 -16.457 1.00 67.94 85 THR A O 1
ATOM 686 N N . GLY A 1 86 ? 7.253 -3.407 -17.029 1.00 60.78 86 GLY A N 1
ATOM 687 C CA . GLY A 1 86 ? 7.894 -2.825 -18.212 1.00 60.78 86 GLY A CA 1
ATOM 688 C C . GLY A 1 86 ? 9.226 -2.119 -17.950 1.00 60.78 86 GLY A C 1
ATOM 689 O O . GLY A 1 86 ? 9.930 -1.824 -18.909 1.00 60.78 86 GLY A O 1
ATOM 690 N N . VAL A 1 87 ? 9.626 -1.915 -16.687 1.00 64.56 87 VAL A N 1
ATOM 691 C CA . VAL A 1 87 ? 10.866 -1.188 -16.337 1.00 64.56 87 VAL A CA 1
ATOM 692 C C . VAL A 1 87 ? 12.122 -2.010 -16.648 1.00 64.56 87 VAL A C 1
ATOM 694 O O . VAL A 1 87 ? 13.123 -1.471 -17.108 1.00 64.56 87 VAL A O 1
ATOM 697 N N . VAL A 1 88 ? 12.082 -3.328 -16.417 1.00 60.66 88 VAL A N 1
ATOM 698 C CA . VAL A 1 88 ? 13.212 -4.238 -16.714 1.00 60.66 88 VAL A CA 1
ATOM 699 C C . VAL A 1 88 ? 12.989 -5.043 -17.992 1.00 60.66 88 VAL A C 1
ATOM 701 O O . VAL A 1 88 ? 13.934 -5.342 -18.717 1.00 60.66 88 VAL A O 1
ATOM 704 N N . ALA A 1 89 ? 11.744 -5.429 -18.259 1.00 62.69 89 ALA A N 1
ATOM 705 C CA . ALA A 1 89 ? 11.302 -6.012 -19.522 1.00 62.69 89 ALA A CA 1
ATOM 706 C C . ALA A 1 89 ? 9.773 -5.861 -19.622 1.00 62.69 89 ALA A C 1
ATOM 708 O O . ALA A 1 89 ? 9.136 -5.780 -18.567 1.00 62.69 89 ALA A O 1
ATOM 709 N N . PRO A 1 90 ? 9.182 -5.894 -20.833 1.00 64.81 90 PRO A N 1
ATOM 710 C CA . PRO A 1 90 ? 7.762 -5.595 -21.064 1.00 64.81 90 PRO A CA 1
ATOM 711 C C . PRO A 1 90 ? 6.795 -6.327 -20.120 1.00 64.81 90 PRO A C 1
ATOM 713 O O . PRO A 1 90 ? 5.882 -5.711 -19.580 1.00 64.81 90 PRO A O 1
ATOM 716 N N . ASP A 1 91 ? 7.069 -7.603 -19.828 1.00 68.12 91 ASP A N 1
ATOM 717 C CA . ASP A 1 91 ? 6.208 -8.453 -18.991 1.00 68.12 91 ASP A CA 1
ATOM 718 C C . ASP A 1 91 ? 6.772 -8.723 -17.587 1.00 68.12 91 ASP A C 1
ATOM 720 O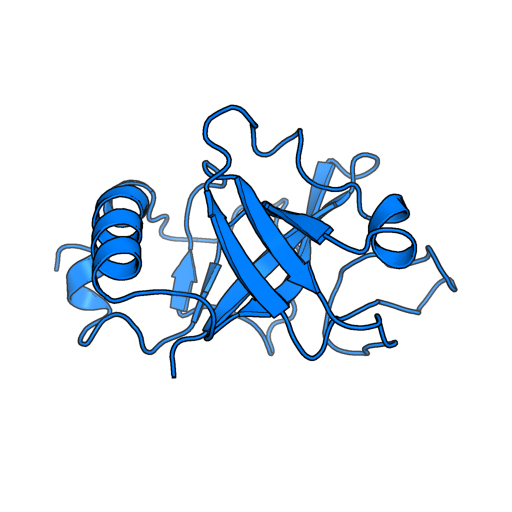 O . ASP A 1 91 ? 6.189 -9.472 -16.792 1.00 68.12 91 ASP A O 1
ATOM 724 N N . LYS A 1 92 ? 7.939 -8.153 -17.262 1.00 67.75 92 LYS A N 1
ATOM 725 C CA . LYS A 1 92 ? 8.589 -8.376 -15.969 1.00 67.75 92 LYS A CA 1
ATOM 726 C C . LYS A 1 92 ? 8.116 -7.346 -14.960 1.00 67.75 92 LYS A C 1
ATOM 728 O O . LYS A 1 92 ? 8.209 -6.143 -15.180 1.00 67.75 92 LYS A O 1
ATOM 733 N N . ARG A 1 93 ? 7.660 -7.862 -13.824 1.00 75.88 93 ARG A N 1
ATOM 734 C CA . ARG A 1 93 ? 7.235 -7.100 -12.649 1.00 75.88 93 ARG A CA 1
ATOM 735 C C . ARG A 1 93 ? 8.218 -7.355 -11.521 1.00 75.88 93 ARG A C 1
ATOM 737 O O . ARG A 1 93 ? 8.841 -8.420 -11.484 1.00 75.88 93 ARG A O 1
ATOM 744 N N . LYS A 1 94 ? 8.391 -6.393 -10.621 1.00 74.25 94 LYS A N 1
ATOM 745 C CA . LYS A 1 94 ? 9.341 -6.498 -9.507 1.00 74.25 94 LYS A CA 1
ATOM 746 C C . LYS A 1 94 ? 8.618 -6.707 -8.183 1.00 74.25 94 LYS A C 1
ATOM 748 O O . LYS A 1 94 ? 7.514 -6.214 -7.973 1.00 74.25 94 LYS A O 1
ATOM 753 N N . LYS A 1 95 ? 9.261 -7.454 -7.290 1.00 76.62 95 LYS A N 1
ATOM 754 C CA . LYS A 1 95 ? 8.879 -7.582 -5.884 1.00 76.62 95 LYS A CA 1
ATOM 755 C C . LYS A 1 95 ? 10.105 -7.448 -5.003 1.00 76.62 95 LYS A C 1
ATOM 757 O O . LYS A 1 95 ? 11.208 -7.794 -5.427 1.00 76.62 95 LYS A O 1
ATOM 762 N N . SER A 1 96 ? 9.886 -7.060 -3.756 1.00 73.69 96 SER A N 1
ATOM 763 C CA . SER A 1 96 ? 10.864 -7.294 -2.694 1.00 73.69 96 SER A CA 1
ATOM 764 C C . SER A 1 96 ? 10.380 -8.441 -1.811 1.00 73.69 96 SER A C 1
ATOM 766 O O . SER A 1 96 ? 9.189 -8.538 -1.505 1.00 73.69 96 SER A O 1
ATOM 768 N N . GLU A 1 97 ? 11.290 -9.346 -1.452 1.00 69.56 97 GLU A N 1
ATOM 769 C CA . GLU A 1 97 ? 10.981 -10.495 -0.591 1.00 69.56 97 GLU A CA 1
ATOM 770 C C . GLU A 1 97 ? 11.032 -10.135 0.892 1.00 69.56 97 GLU A C 1
ATOM 772 O O . GLU A 1 97 ? 10.260 -10.682 1.679 1.00 69.56 97 GLU A O 1
ATOM 777 N N . PHE A 1 98 ? 11.879 -9.171 1.258 1.00 72.31 98 PHE A N 1
ATOM 778 C CA . PHE A 1 98 ? 11.976 -8.655 2.613 1.00 72.31 98 PHE A CA 1
ATOM 779 C C . PHE A 1 98 ? 11.814 -7.145 2.593 1.00 72.31 98 PHE A C 1
ATOM 781 O O . PHE A 1 98 ? 12.710 -6.405 2.196 1.00 72.31 98 PHE A O 1
ATOM 788 N N . CYS A 1 99 ? 10.661 -6.696 3.070 1.00 78.00 99 CYS A N 1
ATOM 789 C CA . CYS A 1 99 ? 10.414 -5.300 3.370 1.00 78.00 99 CYS A CA 1
ATOM 790 C C . CYS A 1 99 ? 10.213 -5.157 4.884 1.00 78.00 99 CYS A C 1
ATOM 792 O O . CYS A 1 99 ? 9.519 -5.973 5.492 1.00 78.00 99 CYS A O 1
ATOM 794 N N . GLY A 1 100 ? 10.815 -4.133 5.486 1.00 82.94 100 GLY A N 1
ATOM 795 C CA . GLY A 1 100 ? 10.641 -3.783 6.896 1.00 82.94 100 GLY A CA 1
ATOM 796 C C . GLY A 1 100 ? 10.202 -2.333 7.043 1.00 82.94 100 GLY A C 1
ATOM 797 O O . GLY A 1 100 ? 10.772 -1.452 6.398 1.00 82.94 100 GLY A O 1
ATOM 798 N N . PHE A 1 101 ? 9.200 -2.085 7.884 1.00 86.12 101 PHE A N 1
ATOM 799 C CA . PHE A 1 101 ? 8.782 -0.723 8.209 1.00 86.12 101 PHE A CA 1
ATOM 800 C C . PHE A 1 101 ? 9.906 0.028 8.931 1.00 86.12 101 PHE A C 1
ATOM 802 O O . PHE A 1 101 ? 10.564 -0.539 9.805 1.00 86.12 101 PHE A O 1
ATOM 809 N N . LEU A 1 102 ? 10.122 1.292 8.559 1.00 87.12 102 LEU A N 1
ATOM 810 C CA . LEU A 1 102 ? 11.040 2.191 9.257 1.00 87.12 102 LEU A CA 1
ATOM 811 C C . LEU A 1 102 ? 10.275 3.289 9.997 1.00 87.12 102 LEU A C 1
ATOM 813 O O . LEU A 1 102 ? 10.459 3.447 11.202 1.00 87.12 102 LEU A O 1
ATOM 817 N N . ARG A 1 103 ? 9.441 4.055 9.283 1.00 88.12 103 ARG A N 1
ATOM 818 C CA . ARG A 1 103 ? 8.652 5.160 9.852 1.00 88.12 103 ARG A CA 1
ATOM 819 C C . ARG A 1 103 ? 7.553 5.636 8.906 1.00 88.12 103 ARG A C 1
ATOM 821 O O . ARG A 1 103 ? 7.642 5.434 7.696 1.00 88.12 103 ARG A O 1
ATOM 828 N N . VAL A 1 104 ? 6.573 6.349 9.451 1.00 87.81 104 VAL A N 1
ATOM 829 C CA . VAL A 1 104 ? 5.637 7.168 8.666 1.00 87.81 104 VAL A CA 1
ATOM 830 C C . VAL A 1 104 ? 6.348 8.449 8.217 1.00 87.81 104 VAL A C 1
ATOM 832 O O . VAL A 1 104 ? 7.187 8.988 8.942 1.00 87.81 104 VAL A O 1
ATOM 835 N N . ARG A 1 105 ? 6.054 8.915 7.003 1.00 88.81 105 ARG A N 1
ATOM 836 C CA . ARG A 1 105 ? 6.553 10.169 6.426 1.00 88.81 105 ARG A CA 1
ATOM 837 C C . ARG A 1 105 ? 5.400 11.158 6.328 1.00 88.81 105 ARG A C 1
ATOM 839 O O . ARG A 1 105 ? 4.788 11.298 5.277 1.00 88.81 105 ARG A O 1
ATOM 846 N N . GLU A 1 106 ? 5.092 11.807 7.445 1.00 87.81 106 GLU A N 1
ATOM 847 C CA . GLU A 1 106 ? 3.988 12.774 7.554 1.00 87.81 106 GLU A CA 1
ATOM 848 C C . GLU A 1 106 ? 4.173 13.991 6.639 1.00 87.81 106 GLU A C 1
ATOM 850 O O . GLU A 1 106 ? 3.208 14.645 6.255 1.00 87.81 106 GLU A O 1
ATOM 855 N N . GLU A 1 107 ? 5.416 14.296 6.266 1.00 86.81 107 GLU A N 1
ATOM 856 C CA . GLU A 1 107 ? 5.739 15.403 5.373 1.00 86.81 107 GLU A CA 1
ATOM 857 C C . GLU A 1 107 ? 5.611 15.052 3.882 1.00 86.81 107 GLU A C 1
ATOM 859 O O . GLU A 1 107 ? 5.827 15.921 3.039 1.00 86.81 107 GLU A O 1
ATOM 864 N N . LYS A 1 108 ? 5.272 13.797 3.551 1.00 85.56 108 LYS A N 1
ATOM 865 C CA . LYS A 1 108 ? 5.070 13.320 2.179 1.00 85.56 108 LYS A CA 1
ATOM 866 C C . LYS A 1 108 ? 3.611 13.016 1.904 1.00 85.56 108 LYS A C 1
ATOM 868 O O . LYS A 1 108 ? 2.937 12.368 2.703 1.00 85.56 108 LYS A O 1
ATOM 873 N N . LYS A 1 109 ? 3.155 13.403 0.717 1.00 85.75 109 LYS A N 1
ATOM 874 C CA . LYS A 1 109 ? 1.846 13.007 0.208 1.00 85.75 109 LYS A CA 1
ATOM 875 C C . LYS A 1 109 ? 1.948 11.718 -0.610 1.00 85.75 109 LYS A C 1
ATOM 877 O O . LYS A 1 109 ? 3.039 11.391 -1.075 1.00 85.75 109 LYS A O 1
ATOM 882 N N . PRO A 1 110 ? 0.844 10.978 -0.804 1.00 83.62 110 PRO A N 1
ATOM 883 C CA . PRO A 1 110 ? 0.818 9.766 -1.625 1.00 83.62 110 PRO A CA 1
ATOM 884 C C . PRO A 1 110 ? 1.458 9.927 -3.009 1.00 83.62 110 PRO A C 1
ATOM 886 O O . PRO A 1 110 ? 2.094 9.000 -3.502 1.00 83.62 110 PRO A O 1
ATOM 889 N N . GLU A 1 111 ? 1.341 11.110 -3.608 1.00 81.12 111 GLU A N 1
ATOM 890 C CA . GLU A 1 111 ? 1.923 11.446 -4.910 1.00 81.12 111 GLU A CA 1
ATOM 891 C C . GLU A 1 111 ? 3.459 11.602 -4.853 1.00 81.12 111 GLU A C 1
ATOM 893 O O . GLU A 1 111 ? 4.136 11.432 -5.863 1.00 81.12 111 GLU A O 1
ATOM 898 N N . ASP A 1 112 ? 4.029 11.851 -3.666 1.00 84.38 112 ASP A N 1
ATOM 899 C CA . ASP A 1 112 ? 5.478 11.924 -3.402 1.00 84.38 112 ASP A CA 1
ATOM 900 C C . ASP A 1 112 ? 6.104 10.546 -3.081 1.00 84.38 112 ASP A C 1
ATOM 902 O O . ASP A 1 112 ? 7.264 10.442 -2.633 1.00 84.38 112 ASP A O 1
ATOM 906 N N . ALA A 1 113 ? 5.322 9.472 -3.236 1.00 82.69 113 ALA A N 1
ATOM 907 C CA . ALA A 1 113 ? 5.802 8.106 -3.102 1.00 82.69 113 ALA A CA 1
ATOM 908 C C . ALA A 1 113 ? 6.820 7.762 -4.196 1.00 82.69 113 ALA A C 1
ATOM 910 O O . ALA A 1 113 ? 6.931 8.423 -5.225 1.00 82.69 113 ALA A O 1
ATOM 911 N N . THR A 1 114 ? 7.605 6.710 -3.963 1.00 82.25 114 THR A N 1
ATOM 912 C CA . THR A 1 114 ? 8.637 6.274 -4.901 1.00 82.25 114 THR A CA 1
ATOM 913 C C . THR A 1 114 ? 7.998 5.924 -6.248 1.00 82.25 114 THR A C 1
ATOM 915 O O . THR A 1 114 ? 7.154 5.018 -6.289 1.00 82.25 114 THR A O 1
ATOM 918 N N . PRO A 1 115 ? 8.424 6.584 -7.344 1.00 81.44 115 PRO A N 1
ATOM 919 C CA . PRO A 1 115 ? 7.969 6.242 -8.680 1.00 81.44 115 PRO A CA 1
ATOM 920 C C . PRO A 1 115 ? 8.352 4.806 -9.037 1.00 81.44 115 PRO A C 1
ATOM 922 O O . PRO A 1 115 ? 9.438 4.337 -8.679 1.00 81.44 115 PRO A O 1
ATOM 925 N N . SER A 1 116 ? 7.488 4.112 -9.770 1.00 77.62 116 SER A N 1
ATOM 926 C CA . SER A 1 116 ? 7.661 2.721 -10.198 1.00 77.62 116 SER A CA 1
ATOM 927 C C . SER A 1 116 ? 8.995 2.491 -10.921 1.00 77.62 116 SER A C 1
ATOM 929 O O . SER A 1 116 ? 9.634 1.460 -10.724 1.00 77.62 116 SER A O 1
ATOM 931 N N . GLU A 1 117 ? 9.469 3.483 -11.672 1.00 75.06 117 GLU A N 1
ATOM 932 C CA . GLU A 1 117 ? 10.754 3.477 -12.381 1.00 75.06 117 GLU A CA 1
ATOM 933 C C . GLU A 1 117 ? 11.977 3.520 -11.455 1.00 75.06 117 GLU A C 1
ATOM 935 O O . GLU A 1 117 ? 13.047 3.004 -11.783 1.00 75.06 117 GLU A O 1
ATOM 940 N N . MET A 1 118 ? 11.839 4.148 -10.285 1.00 75.50 118 MET A N 1
ATOM 941 C CA . MET A 1 118 ? 12.935 4.325 -9.330 1.00 75.50 118 MET A CA 1
ATOM 942 C C . MET A 1 118 ? 13.086 3.145 -8.375 1.00 75.50 118 MET A C 1
ATOM 944 O O . MET A 1 118 ? 14.100 3.047 -7.685 1.00 75.50 118 MET A O 1
ATOM 948 N N . VAL A 1 119 ? 12.103 2.244 -8.354 1.00 73.38 119 VAL A N 1
ATOM 949 C CA . VAL A 1 119 ? 12.059 1.084 -7.466 1.00 73.38 119 VAL A CA 1
ATOM 950 C C . VAL A 1 119 ? 13.351 0.267 -7.550 1.00 73.38 119 VAL A C 1
ATOM 952 O O . VAL A 1 119 ? 13.959 0.013 -6.519 1.00 73.38 119 VAL A O 1
ATOM 955 N N . ASP A 1 120 ? 13.834 -0.056 -8.756 1.00 68.75 120 ASP A N 1
ATOM 956 C CA . ASP A 1 120 ? 15.024 -0.908 -8.959 1.00 68.75 120 ASP A CA 1
ATOM 957 C C . ASP A 1 120 ? 16.338 -0.288 -8.448 1.00 68.75 120 ASP A C 1
ATOM 959 O O . ASP A 1 120 ? 17.319 -0.992 -8.234 1.00 68.75 120 ASP A O 1
ATOM 963 N N . LYS A 1 121 ? 16.362 1.035 -8.244 1.00 66.69 121 LYS A N 1
ATOM 964 C CA . LYS A 1 121 ? 17.557 1.791 -7.837 1.00 66.69 121 LYS A CA 1
ATOM 965 C C . LYS A 1 121 ? 17.534 2.194 -6.362 1.00 66.69 121 LYS A C 1
ATOM 967 O O . LYS A 1 121 ? 18.520 2.734 -5.864 1.00 66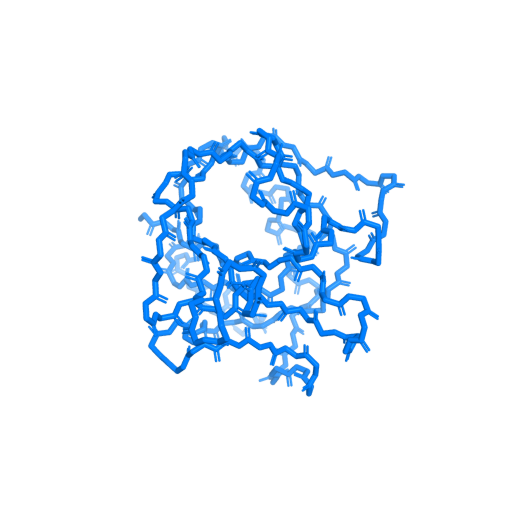.69 121 LYS A O 1
ATOM 972 N N . ALA A 1 122 ? 16.413 1.992 -5.676 1.00 63.78 122 ALA A N 1
ATOM 973 C CA . ALA A 1 122 ? 16.181 2.523 -4.344 1.00 63.78 122 ALA A CA 1
ATOM 974 C C . ALA A 1 122 ? 16.460 1.472 -3.260 1.00 63.78 122 ALA A C 1
ATOM 976 O O . ALA A 1 122 ? 15.849 0.410 -3.220 1.00 63.78 122 ALA A O 1
ATOM 977 N N . SER A 1 123 ? 17.362 1.806 -2.336 1.00 60.59 123 SER A N 1
ATOM 978 C CA . SER A 1 123 ? 17.664 1.011 -1.136 1.00 60.59 123 SER A CA 1
ATOM 979 C C . SER A 1 123 ? 16.636 1.202 -0.008 1.00 60.59 123 SER A C 1
ATOM 981 O O . SER A 1 123 ? 16.451 0.313 0.825 1.00 60.59 123 SER A O 1
ATOM 983 N N . SER A 1 124 ? 15.934 2.338 -0.012 1.00 63.16 124 SER A N 1
ATOM 984 C CA . SER A 1 124 ? 14.759 2.618 0.818 1.00 63.16 124 SER A CA 1
ATOM 985 C C . SER A 1 124 ? 13.616 3.069 -0.083 1.00 63.16 124 SER A C 1
ATOM 987 O O . SER A 1 124 ? 13.801 3.947 -0.926 1.00 63.16 124 SER A O 1
ATOM 989 N N . LEU A 1 125 ? 12.435 2.484 0.103 1.00 70.81 125 LEU A N 1
ATOM 990 C CA . LEU A 1 125 ? 11.246 2.793 -0.685 1.00 70.81 125 LEU A CA 1
ATOM 991 C C . LEU A 1 125 ? 10.280 3.642 0.143 1.00 70.81 125 LEU A C 1
ATOM 993 O O . LEU A 1 125 ? 10.045 3.371 1.320 1.00 70.81 125 LEU A O 1
ATOM 997 N N . PHE A 1 126 ? 9.703 4.658 -0.492 1.00 69.50 126 PHE A N 1
ATOM 998 C CA . PHE A 1 126 ? 8.584 5.433 0.030 1.00 69.50 126 PHE A CA 1
ATOM 999 C C . PHE A 1 126 ? 7.324 4.897 -0.604 1.00 69.50 126 PHE A C 1
ATOM 1001 O O . PHE A 1 126 ? 7.163 4.970 -1.819 1.00 69.50 126 PHE A O 1
ATOM 1008 N N . ILE A 1 127 ? 6.456 4.314 0.200 1.00 70.44 127 ILE A N 1
ATOM 1009 C CA . ILE A 1 127 ? 5.349 3.546 -0.330 1.00 70.44 127 ILE A CA 1
ATOM 1010 C C . ILE A 1 127 ? 4.042 4.056 0.259 1.00 70.44 127 ILE A C 1
ATOM 1012 O O . ILE A 1 127 ? 3.928 4.229 1.470 1.00 70.44 127 ILE A O 1
ATOM 1016 N N . VAL A 1 128 ? 3.050 4.246 -0.610 1.00 67.88 128 VAL A N 1
ATOM 1017 C CA . VAL A 1 128 ? 1.666 4.472 -0.209 1.00 67.88 128 VAL A CA 1
ATOM 1018 C C . VAL A 1 128 ? 1.089 3.217 0.427 1.00 67.88 128 VAL A C 1
ATOM 1020 O O . VAL A 1 128 ? 1.145 2.115 -0.139 1.00 67.88 128 VAL A O 1
ATOM 1023 N N . PHE A 1 129 ? 0.501 3.411 1.602 1.00 66.75 129 PHE A N 1
ATOM 1024 C CA . PHE A 1 129 ? -0.291 2.399 2.271 1.00 66.75 129 PHE A CA 1
ATOM 1025 C C . PHE A 1 129 ? -1.769 2.556 1.904 1.00 66.75 129 PHE A C 1
ATOM 1027 O O 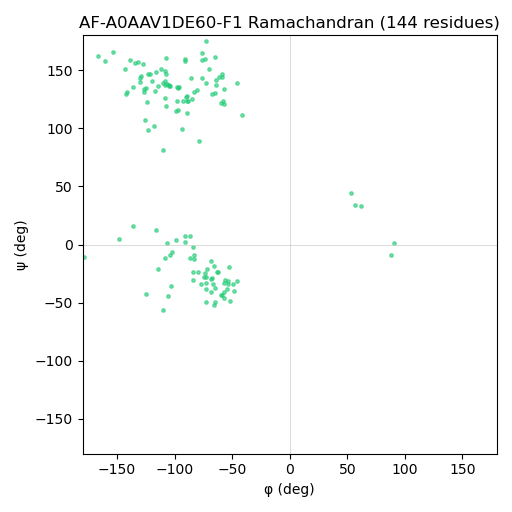. PHE A 1 129 ? -2.356 3.613 2.103 1.00 66.75 129 PHE A O 1
ATOM 1034 N N . TYR A 1 130 ? -2.373 1.500 1.362 1.00 64.31 130 TYR A N 1
ATOM 1035 C CA . TYR A 1 130 ? -3.797 1.499 0.999 1.00 64.31 130 TYR A CA 1
ATOM 1036 C C . TYR A 1 130 ? -4.456 0.113 1.140 1.00 64.31 130 TYR A C 1
ATOM 1038 O O . TYR A 1 130 ? -5.628 -0.064 0.799 1.00 64.31 130 TYR A O 1
ATOM 1046 N N . LEU A 1 131 ? -3.721 -0.889 1.656 1.00 64.62 131 LEU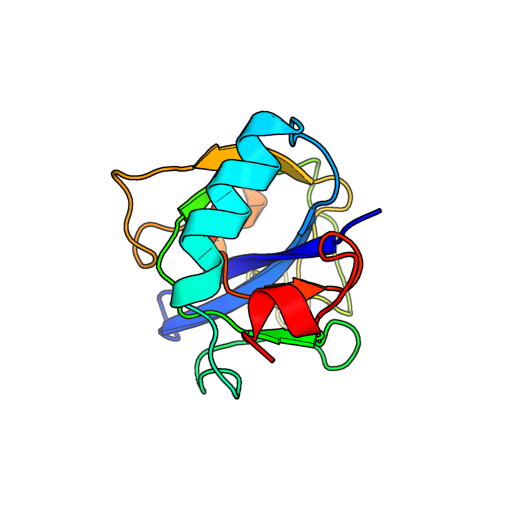 A N 1
ATOM 1047 C CA . LEU A 1 131 ? -4.130 -2.300 1.682 1.00 64.62 131 LEU A CA 1
ATOM 1048 C C . LEU A 1 131 ? -3.717 -3.012 2.975 1.00 64.62 131 LEU A C 1
ATOM 1050 O O . LEU A 1 131 ? -2.532 -3.071 3.310 1.00 64.62 131 LEU A O 1
ATOM 1054 N N . PHE A 1 132 ? -4.654 -3.702 3.624 1.00 62.75 132 PHE A N 1
ATOM 1055 C CA . PHE A 1 132 ? -4.369 -4.503 4.818 1.00 62.75 132 PHE A CA 1
ATOM 1056 C C . PHE A 1 132 ? -4.806 -5.963 4.661 1.00 62.75 132 PHE A C 1
ATOM 1058 O O . PHE A 1 132 ? -5.981 -6.252 4.426 1.00 62.75 132 PHE A O 1
ATOM 1065 N N . GLY A 1 133 ? -3.864 -6.896 4.820 1.00 54.97 133 GLY A N 1
ATOM 1066 C CA . GLY A 1 133 ? -4.128 -8.334 4.874 1.00 54.97 133 GLY A CA 1
ATOM 1067 C C . GLY A 1 133 ? -4.246 -8.836 6.313 1.00 54.97 133 GLY A C 1
ATOM 1068 O O . GLY A 1 133 ? -3.438 -8.485 7.177 1.00 54.97 133 GLY A O 1
ATOM 1069 N N . THR A 1 134 ? -5.258 -9.672 6.566 1.00 47.88 134 THR A N 1
ATOM 1070 C CA . THR A 1 134 ? -5.606 -10.252 7.873 1.00 47.88 134 THR A CA 1
ATOM 1071 C C . THR A 1 134 ? -4.403 -10.707 8.699 1.00 47.88 134 THR A C 1
ATOM 1073 O O . THR A 1 134 ? -3.780 -11.721 8.376 1.00 47.88 134 THR A O 1
ATOM 1076 N N . ARG A 1 135 ? -4.135 -10.003 9.807 1.00 47.97 135 ARG A N 1
ATOM 1077 C CA . ARG A 1 135 ? -3.954 -10.604 11.150 1.00 47.97 135 ARG A CA 1
ATOM 1078 C C . ARG A 1 135 ? -3.687 -9.585 12.276 1.00 47.97 135 ARG A C 1
ATOM 1080 O O . ARG A 1 135 ? -3.820 -9.982 13.429 1.00 47.97 135 ARG A O 1
ATOM 1087 N N . LEU A 1 136 ? -3.426 -8.298 11.986 1.00 45.34 136 LEU A N 1
ATOM 1088 C CA . LEU A 1 136 ? -3.166 -7.312 13.061 1.00 45.34 136 LEU A CA 1
ATOM 1089 C C . LEU A 1 136 ? -4.426 -6.930 13.845 1.00 45.34 136 LEU A C 1
ATOM 1091 O O . LEU A 1 136 ? -4.357 -6.603 15.026 1.00 45.34 136 LEU A O 1
ATOM 1095 N N . ALA A 1 137 ? -5.593 -7.007 13.210 1.00 44.38 137 ALA A N 1
ATOM 1096 C CA . ALA A 1 137 ? -6.849 -6.872 13.919 1.00 44.38 137 ALA A CA 1
ATOM 1097 C C . ALA A 1 137 ? -7.264 -8.268 14.385 1.00 44.38 137 ALA A C 1
ATOM 1099 O O . ALA A 1 137 ? -7.592 -9.133 13.568 1.00 44.38 137 ALA A O 1
ATOM 1100 N N . ARG A 1 138 ? -7.265 -8.488 15.703 1.00 47.41 138 ARG A N 1
ATOM 1101 C CA . ARG A 1 138 ? -7.903 -9.669 16.303 1.00 47.41 138 ARG A CA 1
ATOM 1102 C C . ARG A 1 138 ? -9.362 -9.803 15.845 1.00 47.41 138 ARG A C 1
ATOM 1104 O O . ARG A 1 138 ? -9.869 -10.918 15.843 1.00 47.41 138 ARG A O 1
ATOM 1111 N N . ASN A 1 139 ? -9.982 -8.727 15.350 1.00 50.72 139 ASN A N 1
ATOM 1112 C CA . ASN A 1 139 ? -11.148 -8.778 14.483 1.00 50.72 139 ASN A CA 1
ATOM 1113 C C . ASN A 1 139 ? -11.102 -7.709 13.383 1.00 50.72 139 ASN A C 1
ATOM 1115 O O . ASN A 1 139 ? -10.985 -6.524 13.667 1.00 50.72 139 ASN A O 1
ATOM 1119 N N . LYS A 1 140 ? -11.348 -8.098 12.123 1.00 57.09 140 LYS A N 1
ATOM 1120 C CA . LYS A 1 140 ? -11.737 -7.172 11.035 1.00 57.09 140 LYS A CA 1
ATOM 1121 C C . LYS A 1 140 ? -12.835 -6.187 11.480 1.00 57.09 140 LYS A C 1
ATOM 1123 O O . LYS A 1 140 ? -12.844 -5.056 11.008 1.00 57.09 140 LYS A O 1
ATOM 1128 N N . ALA A 1 141 ? -13.708 -6.627 12.394 1.00 57.47 141 ALA A N 1
ATOM 1129 C CA . ALA A 1 141 ? -14.760 -5.845 13.046 1.00 57.47 141 ALA A CA 1
ATOM 1130 C C . ALA A 1 141 ? -14.240 -4.565 13.733 1.00 57.47 141 ALA A C 1
ATOM 1132 O O . ALA A 1 141 ? -14.853 -3.511 13.584 1.00 57.47 141 ALA A O 1
ATOM 1133 N N . ASP A 1 142 ? -13.062 -4.628 14.366 1.00 62.78 142 ASP A N 1
ATOM 1134 C CA . ASP A 1 142 ? -12.481 -3.511 15.121 1.00 62.78 142 ASP A CA 1
ATOM 1135 C C . ASP A 1 142 ? -12.134 -2.322 14.201 1.00 62.78 142 ASP A C 1
ATOM 1137 O O . ASP A 1 142 ? -12.351 -1.164 14.557 1.00 62.78 142 ASP A O 1
ATOM 1141 N N . LEU A 1 143 ? -11.651 -2.608 12.982 1.00 62.31 143 LEU A N 1
ATOM 1142 C CA . LEU A 1 143 ? -11.307 -1.594 11.975 1.00 62.31 143 LEU A CA 1
ATOM 1143 C C . LEU A 1 143 ? -12.535 -1.013 11.263 1.00 62.31 143 LEU A C 1
ATOM 1145 O O . LEU A 1 143 ? -12.526 0.156 10.899 1.00 62.31 143 LEU A O 1
ATOM 1149 N N . ILE A 1 144 ? -13.578 -1.818 11.045 1.00 62.09 144 ILE A N 1
ATOM 1150 C CA . ILE A 1 144 ? -14.801 -1.393 10.338 1.00 62.09 144 ILE A CA 1
ATOM 1151 C C . ILE A 1 144 ? -15.877 -0.828 11.279 1.00 62.09 144 ILE A C 1
ATOM 1153 O O . ILE A 1 144 ? -16.965 -0.494 10.812 1.00 62.09 144 ILE A O 1
ATOM 1157 N N . GLY A 1 145 ? -15.595 -0.743 12.584 1.00 56.12 145 GLY A N 1
ATOM 1158 C CA . GLY A 1 145 ? -16.506 -0.193 13.589 1.00 56.12 145 GLY A CA 1
ATOM 1159 C C . GLY A 1 145 ? -17.824 -0.961 13.732 1.00 56.12 145 GLY A C 1
ATOM 1160 O O . GLY A 1 145 ? -18.852 -0.333 13.983 1.00 56.12 145 GLY A O 1
ATOM 1161 N N . LYS A 1 146 ? -17.812 -2.285 13.530 1.00 46.97 146 LYS A N 1
ATOM 1162 C CA . LYS A 1 146 ? -18.978 -3.160 13.742 1.00 46.97 146 LYS A CA 1
ATOM 1163 C C . LYS A 1 146 ? -18.870 -3.948 15.034 1.00 46.97 146 LYS A C 1
ATOM 1165 O O . LYS A 1 146 ? -17.761 -4.452 15.304 1.00 46.97 146 LYS A O 1
#

Foldseek 3Di:
DWWFWWFFAAPVLRATWTAEIEDAQDDPVNLVVCLVVFLVFWDPDDDPRYHFAPVQAAPIWGDQFWKFKKFFDQKDWDQGTGALCPLVHNGTHIHTPDIHTDGIDNVDGQSNWHHSNCVNVDRIGTTTGTGTHDDSPPDPCVSNVD

Mean predicted aligned error: 7.78 Å

Nearest PDB structures (foldseek):
  9bs4-assembly1_A  TM=9.537E-01  e=1.618E-12  Homo sapiens
  7sx5-assembly1_A  TM=9.596E-01  e=2.317E-11  Homo sapiens
  8vdn-assembly1_A  TM=9.513E-01  e=2.921E-11  Homo sapiens
  6p0a-assembly1_A  TM=9.606E-01  e=4.379E-11  Homo sapiens
  9bs3-assembly1_A  TM=9.199E-01  e=3.474E-11  Homo sapiens

Sequence (146 aa):
MDLFSFACCDNDKEEFQTICKIGTGFTDVVLKELYLSLKSQVIPQPKSYYRYSENLKPDVWFEPTEVWEVKASDLTCSPVYSAATGVVAPDKRKKSEFCGFLRVREEKKPEDATPSEMVDKASSLFIVFYLFGTRLARNKADLIGK

Solvent-accessible surface area (backbone atoms only — not comparable to full-atom values): 7809 Å² total; per-residue (Å²): 122,27,37,37,40,30,19,27,27,33,78,92,75,67,27,39,16,26,30,40,54,31,65,44,63,72,48,78,67,55,51,52,52,51,49,67,61,48,41,81,36,58,37,98,61,79,60,91,46,58,39,72,36,82,94,65,63,50,83,45,30,36,53,68,68,45,20,32,37,28,43,43,47,78,73,41,81,33,96,61,39,47,16,32,60,42,71,85,37,77,86,40,12,33,25,36,84,46,36,30,47,72,45,76,37,86,92,41,50,42,87,71,23,36,41,26,80,49,54,91,78,48,65,58,44,35,24,26,43,37,37,37,33,83,48,78,52,95,40,72,40,73,52,71,76,99

Radius of gyration: 14.24 Å; Cα contacts (8 Å, |Δi|>4): 335; chains: 1; bounding box: 37×29×41 Å

InterPro domains:
  IPR012309 DNA ligase, ATP-dependent, C-terminal [PF04679] (6-95)
  IPR012340 Nucleic acid-binding, OB-fold [G3DSA:2.40.50.140] (1-124)
  IPR012340 Nucleic acid-binding, OB-fold [SSF50249] (3-117)
  IPR050191 ATP-dependent DNA ligase [PTHR45674] (4-120)

Organism: NCBI:txid529605

Secondary structure (DSSP, 8-state):
--EEEEEEEETTTTEEEEEEEE-SS--HHHHHHHHHHHGGGEESS--TTEE--GGG--SEEEEEEEEEEEEE--EEEESS--TTTTTSSTT-EEEES-EEEEEE-TT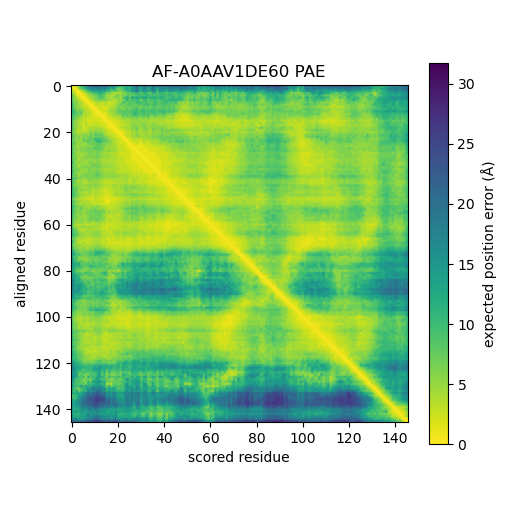--GGGSPBGGGGGG-SEEEEEEEEEESSSSS-HHHHHT-

pLDDT: mean 74.85, std 10.98, range [42.69, 88.81]